Protein AF-A0A7S0HLQ2-F1 (afdb_monomer_lite)

Sequence (100 aa):
SDPSQMKVLNGIVWPAIKQLAIEEMRKLKEKGVEMCVMEAAVLLEASWDEFVDEVWTVIVPEETSKERLMKRNNISEEDAKRRISAQMSNAERIQRSDII

InterPro domains:
  IPR001977 Dephospho-CoA kinase [PF01121] (1-100)
  IPR001977 Dephospho-CoA kinase [PS51219] (1-100)
  IPR001977 Dephospho-CoA kinase [TIGR00152] (2-100)
  IPR027417 P-loop containing nucleoside triphosphate hydrolase [G3DSA:3.40.50.300] (1-100)
  IPR027417 P-loop containing nucleoside triphosphate hydrolase [SSF52540] (2-100)

pLDDT: mean 93.27, std 4.4, range [62.75, 97.94]

Foldseek 3Di:
DDPVVVVVVCVVVVVVVLVVVLVVVVVCVVVVNPDDDDDDQCCVVSVVLVPDPFFADDDDPLVVQLVCCCVVVVDDSVVSVVVQVVGDDPVVSVVSGPYD

Structure (mmCIF, N/CA/C/O backbone):
data_AF-A0A7S0HLQ2-F1
#
_entry.id   AF-A0A7S0HLQ2-F1
#
loop_
_atom_site.group_PDB
_atom_site.id
_atom_site.type_symbol
_atom_site.label_atom_id
_atom_site.label_alt_id
_atom_site.label_comp_id
_atom_site.label_asym_id
_atom_site.label_entity_id
_atom_site.label_seq_id
_atom_site.pdbx_PDB_ins_code
_atom_site.Cartn_x
_atom_site.Cartn_y
_atom_site.Cartn_z
_atom_site.occupancy
_atom_site.B_iso_or_equiv
_atom_site.auth_seq_id
_atom_site.auth_comp_id
_atom_site.auth_asym_id
_atom_site.auth_atom_id
_atom_site.pdbx_PDB_model_num
ATOM 1 N N . SER A 1 1 ? 12.125 10.036 -10.836 1.00 62.75 1 SER A N 1
ATOM 2 C CA . SER A 1 1 ? 11.883 10.665 -9.524 1.00 62.75 1 SER A CA 1
ATOM 3 C C . SER A 1 1 ? 13.120 10.513 -8.668 1.00 62.75 1 SER A C 1
ATOM 5 O O . SER A 1 1 ? 13.726 9.452 -8.735 1.00 62.75 1 SER A O 1
ATOM 7 N N . ASP A 1 2 ? 13.507 11.545 -7.919 1.00 81.69 2 ASP A N 1
ATOM 8 C CA . ASP A 1 2 ? 14.633 11.493 -6.977 1.00 81.69 2 ASP A CA 1
ATOM 9 C C . ASP A 1 2 ? 14.192 10.784 -5.678 1.00 81.69 2 ASP A C 1
ATOM 11 O O . ASP A 1 2 ? 13.290 11.289 -4.996 1.00 81.69 2 ASP A O 1
ATOM 15 N N . PRO A 1 3 ? 14.776 9.620 -5.329 1.00 82.62 3 PRO A N 1
ATOM 16 C CA . PRO A 1 3 ? 14.400 8.873 -4.128 1.00 82.62 3 PRO A CA 1
ATOM 17 C C . PRO A 1 3 ? 14.578 9.669 -2.828 1.00 82.62 3 PRO A C 1
ATOM 19 O O . PRO A 1 3 ? 13.801 9.493 -1.890 1.00 82.62 3 PRO A O 1
ATOM 22 N N . SER A 1 4 ? 15.572 10.562 -2.766 1.00 88.62 4 SER A N 1
ATOM 23 C CA . SER A 1 4 ? 15.871 11.341 -1.560 1.00 88.62 4 SER A CA 1
ATOM 24 C C . SER A 1 4 ? 14.780 12.377 -1.276 1.00 88.62 4 SER A C 1
ATOM 26 O O . SER A 1 4 ? 14.267 12.453 -0.159 1.00 88.62 4 SER A O 1
ATOM 28 N N . GLN A 1 5 ? 14.341 13.097 -2.310 1.00 92.62 5 GLN A N 1
ATOM 29 C CA . GLN A 1 5 ? 13.252 14.070 -2.214 1.00 92.62 5 GLN A CA 1
ATOM 30 C C . GLN A 1 5 ? 11.913 13.389 -1.925 1.00 92.62 5 GLN A C 1
ATOM 32 O O . GLN A 1 5 ? 11.130 13.887 -1.117 1.00 92.62 5 GLN A O 1
ATOM 37 N N . MET A 1 6 ? 11.668 12.218 -2.523 1.00 88.81 6 MET A N 1
ATOM 38 C CA . MET A 1 6 ? 10.458 11.443 -2.248 1.00 88.81 6 MET A CA 1
ATOM 39 C C . MET A 1 6 ? 10.392 10.993 -0.786 1.00 88.81 6 MET A C 1
ATOM 41 O O . MET A 1 6 ? 9.336 11.070 -0.167 1.00 88.81 6 MET A O 1
ATOM 45 N N . LYS A 1 7 ? 11.525 10.587 -0.198 1.00 89.75 7 LYS A N 1
ATOM 46 C CA . LYS A 1 7 ? 11.590 10.218 1.221 1.00 89.75 7 LYS A CA 1
ATOM 47 C C . LYS A 1 7 ? 11.247 11.395 2.137 1.00 89.75 7 LYS A C 1
ATOM 49 O O . LYS A 1 7 ? 10.504 11.210 3.097 1.00 89.75 7 LYS A O 1
ATOM 54 N N . VAL A 1 8 ? 11.754 12.593 1.835 1.00 94.75 8 VAL A N 1
ATOM 55 C CA . VAL A 1 8 ? 11.425 13.814 2.593 1.00 94.75 8 VAL A CA 1
ATOM 56 C C . VAL A 1 8 ? 9.937 14.132 2.479 1.00 94.75 8 VAL A C 1
ATOM 58 O O . VAL A 1 8 ? 9.279 14.334 3.496 1.00 94.75 8 VAL A O 1
ATOM 61 N N . LEU A 1 9 ? 9.394 14.119 1.258 1.00 94.12 9 LEU A N 1
ATOM 62 C CA . LEU A 1 9 ? 7.974 14.369 1.021 1.00 94.12 9 LEU A CA 1
ATOM 63 C C . LEU A 1 9 ? 7.096 13.371 1.786 1.00 94.12 9 LEU A C 1
ATOM 65 O O . LEU A 1 9 ? 6.201 13.779 2.522 1.00 94.12 9 LEU A O 1
ATOM 69 N N . ASN A 1 10 ? 7.387 12.075 1.671 1.00 93.56 10 ASN A N 1
ATOM 70 C CA . ASN A 1 10 ? 6.645 11.019 2.356 1.00 93.56 10 ASN A CA 1
ATOM 71 C C . ASN A 1 10 ? 6.721 11.166 3.882 1.00 93.56 10 ASN A C 1
ATOM 73 O O . ASN A 1 10 ? 5.706 11.014 4.555 1.00 93.56 10 ASN A O 1
ATOM 77 N N . GLY A 1 11 ? 7.884 11.544 4.425 1.00 94.38 11 GLY A N 1
ATOM 78 C CA . GLY A 1 11 ? 8.057 11.792 5.859 1.00 94.38 11 GLY A CA 1
ATOM 79 C C . GLY A 1 11 ? 7.198 12.938 6.406 1.00 94.38 11 GLY A C 1
ATOM 80 O O . GLY A 1 11 ? 6.864 12.931 7.587 1.00 94.38 11 GLY A O 1
ATOM 81 N N . ILE A 1 12 ? 6.805 13.894 5.561 1.00 95.50 12 ILE A N 1
ATOM 82 C CA . ILE A 1 12 ? 5.901 14.995 5.928 1.00 95.50 12 ILE A CA 1
ATOM 83 C C . ILE A 1 12 ? 4.439 14.589 5.707 1.00 95.50 12 ILE A C 1
ATOM 85 O O . ILE A 1 12 ? 3.579 14.835 6.551 1.00 95.50 12 ILE A O 1
ATOM 89 N N . VAL A 1 13 ? 4.149 13.971 4.562 1.00 95.56 13 VAL A N 1
ATOM 90 C CA . VAL A 1 13 ? 2.779 13.723 4.101 1.00 95.56 13 VAL A CA 1
ATOM 91 C C . VAL A 1 13 ? 2.140 12.530 4.812 1.00 95.56 13 VAL A C 1
ATOM 93 O O . VAL A 1 13 ? 0.979 12.611 5.210 1.00 95.56 13 VAL A O 1
ATOM 96 N N . TRP A 1 14 ? 2.869 11.429 5.008 1.00 95.12 14 TRP A N 1
ATOM 97 C CA . TRP A 1 14 ? 2.293 10.207 5.577 1.00 95.12 14 TRP A CA 1
ATOM 98 C C . TRP A 1 14 ? 1.771 10.382 7.008 1.00 95.12 14 TRP A C 1
ATOM 100 O O . TRP A 1 14 ? 0.654 9.931 7.260 1.00 95.12 14 TRP A O 1
ATOM 110 N N . PRO A 1 15 ? 2.471 11.064 7.939 1.00 94.12 15 PRO A N 1
ATOM 111 C CA . PRO A 1 15 ? 1.923 11.308 9.273 1.00 94.12 15 PRO A CA 1
ATOM 112 C C . PRO A 1 15 ? 0.607 12.093 9.250 1.00 94.12 15 PRO A C 1
ATOM 114 O O . PRO A 1 15 ? -0.312 11.768 10.000 1.00 94.12 15 PRO A O 1
ATOM 117 N N . ALA A 1 16 ? 0.491 13.090 8.367 1.00 95.94 16 ALA A N 1
ATOM 118 C CA . ALA A 1 16 ? -0.725 13.887 8.235 1.00 95.94 16 ALA A CA 1
ATOM 119 C C . ALA A 1 16 ? -1.891 13.060 7.666 1.00 95.94 16 ALA A C 1
ATOM 121 O O . ALA A 1 16 ? -2.989 13.089 8.218 1.00 95.94 16 ALA A O 1
ATOM 122 N N . ILE A 1 17 ? -1.653 12.273 6.608 1.00 95.44 17 ILE A N 1
ATOM 123 C CA . ILE A 1 17 ? -2.688 11.394 6.036 1.00 95.44 17 ILE A CA 1
ATOM 124 C C . ILE A 1 17 ? -3.124 10.335 7.052 1.00 95.44 17 ILE A C 1
ATOM 126 O O . ILE A 1 17 ? -4.320 10.103 7.207 1.00 95.44 17 ILE A O 1
ATOM 130 N N . LYS A 1 18 ? -2.182 9.749 7.800 1.00 93.44 18 LYS A N 1
ATOM 131 C CA . LYS A 1 18 ? -2.476 8.780 8.863 1.00 93.44 18 LYS A CA 1
ATOM 132 C C . LYS A 1 18 ? -3.432 9.355 9.909 1.00 93.44 18 LYS A C 1
ATOM 134 O O . LYS A 1 18 ? -4.409 8.705 10.266 1.00 93.44 18 LYS A O 1
ATOM 139 N N . GLN A 1 19 ? -3.184 10.579 10.378 1.00 95.06 19 GLN A N 1
ATOM 140 C CA . GLN A 1 19 ? -4.075 1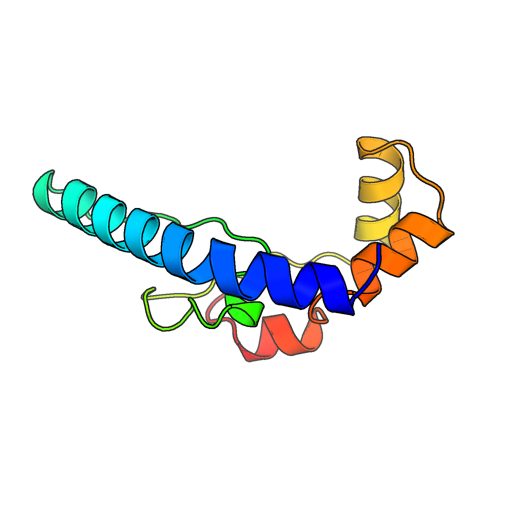1.242 11.337 1.00 95.06 19 GLN A CA 1
ATOM 141 C C . GLN A 1 19 ? -5.482 11.454 10.766 1.00 95.06 19 GLN A C 1
ATOM 143 O O . GLN A 1 19 ? -6.465 11.189 11.454 1.00 95.06 19 GLN A O 1
ATOM 148 N N . LEU A 1 20 ? -5.585 11.883 9.504 1.00 96.19 20 LEU A N 1
ATOM 149 C CA . LEU A 1 20 ? -6.876 12.061 8.834 1.00 96.19 20 LEU A CA 1
ATOM 150 C C . LEU A 1 20 ? -7.633 10.738 8.676 1.00 96.19 20 LEU A C 1
ATOM 152 O O . LEU A 1 20 ? -8.839 10.701 8.904 1.00 96.19 20 LEU A O 1
ATOM 156 N N . ALA A 1 21 ? -6.934 9.658 8.327 1.00 94.81 21 ALA A N 1
ATOM 157 C CA . ALA A 1 21 ? -7.529 8.337 8.170 1.00 94.81 21 ALA A CA 1
ATOM 158 C C . ALA A 1 21 ? -8.083 7.797 9.499 1.00 94.81 21 ALA A C 1
ATOM 160 O O . ALA A 1 21 ? -9.231 7.363 9.547 1.00 94.81 21 ALA A O 1
ATOM 161 N N . ILE A 1 22 ? -7.315 7.902 10.592 1.00 93.94 22 ILE A N 1
ATOM 162 C CA . ILE A 1 22 ? -7.757 7.483 11.935 1.00 93.94 22 ILE A CA 1
ATOM 163 C C . ILE A 1 22 ? -8.991 8.278 12.379 1.00 93.94 22 ILE A C 1
ATOM 165 O O . ILE A 1 22 ? -9.945 7.715 12.917 1.00 93.94 22 ILE A O 1
ATOM 169 N N . GLU A 1 23 ? -8.996 9.588 12.136 1.00 96.50 23 GLU A N 1
ATOM 170 C CA . GLU A 1 23 ? -10.132 10.442 12.477 1.00 96.50 23 GLU A CA 1
ATOM 171 C C . GLU A 1 23 ? -11.382 10.091 11.654 1.00 96.50 23 GLU A C 1
ATOM 173 O O . GLU A 1 23 ? -12.493 10.096 12.185 1.00 96.50 23 GLU A O 1
ATOM 178 N N . GLU A 1 24 ? -11.226 9.736 10.378 1.00 96.62 24 GLU A N 1
ATOM 179 C CA . GLU A 1 24 ? -12.350 9.294 9.551 1.00 96.62 24 GLU A CA 1
ATOM 180 C C . GLU A 1 24 ? -12.893 7.931 10.003 1.00 96.62 24 GLU A C 1
ATOM 182 O O . GLU A 1 24 ? -14.107 7.773 10.140 1.00 96.62 24 GLU A O 1
ATOM 187 N N . MET A 1 25 ? -12.018 6.979 10.345 1.00 94.94 25 MET A N 1
ATOM 188 C CA . MET A 1 25 ? -12.424 5.697 10.937 1.00 94.94 25 MET A CA 1
ATOM 189 C C . MET A 1 25 ? -13.212 5.903 12.237 1.00 94.94 25 MET A C 1
ATOM 191 O O . MET A 1 25 ? -14.253 5.274 12.442 1.00 94.94 25 MET A O 1
ATOM 195 N N . ARG A 1 26 ? -12.776 6.837 13.094 1.00 95.12 26 ARG A N 1
ATOM 196 C CA . ARG A 1 26 ? -13.493 7.199 14.326 1.00 95.12 26 ARG A CA 1
ATOM 197 C C . ARG A 1 26 ? -14.893 7.740 14.031 1.00 95.12 26 ARG A C 1
ATOM 199 O O . ARG A 1 26 ? -15.856 7.296 14.654 1.00 95.12 26 ARG A O 1
ATOM 206 N N . LYS A 1 27 ? -15.033 8.646 13.059 1.00 97.62 27 LYS A N 1
ATOM 207 C CA . LYS A 1 27 ? -16.341 9.191 12.650 1.00 97.62 27 LYS A CA 1
ATOM 208 C C . LYS A 1 27 ? -17.267 8.125 12.074 1.00 97.62 27 LYS A C 1
ATOM 210 O O . LYS A 1 27 ? -18.468 8.165 12.329 1.00 97.62 27 LYS A O 1
ATOM 215 N N . LEU A 1 28 ? -16.741 7.190 11.282 1.00 97.25 28 LEU A N 1
ATOM 216 C CA . LEU A 1 28 ? -17.522 6.069 10.751 1.00 97.25 28 LEU A CA 1
ATOM 217 C C . LEU A 1 28 ? -18.040 5.187 11.891 1.00 97.25 28 LEU A C 1
ATOM 219 O O . LEU A 1 28 ? -19.231 4.877 11.931 1.00 97.25 28 LEU A O 1
ATOM 223 N N . LYS A 1 29 ? -17.183 4.890 12.872 1.00 95.00 29 LYS A N 1
ATOM 224 C CA . LYS A 1 29 ? -17.565 4.142 14.073 1.00 95.00 29 LYS A CA 1
ATOM 225 C C . LYS A 1 29 ? -18.666 4.844 14.874 1.00 95.00 29 LYS A C 1
ATOM 227 O O . LYS A 1 29 ? -19.631 4.202 15.273 1.00 95.00 29 LYS A O 1
ATOM 232 N N . GLU A 1 30 ? -18.574 6.161 15.064 1.00 97.19 30 GLU A N 1
ATOM 233 C CA . GLU A 1 30 ? -19.611 6.959 15.745 1.00 97.19 30 GLU A CA 1
ATOM 234 C C . GLU A 1 30 ? -20.956 6.965 15.007 1.00 97.19 30 GLU A C 1
ATOM 236 O O . GLU A 1 30 ? -22.008 7.069 15.635 1.00 97.19 30 GLU A O 1
ATOM 241 N N . LYS A 1 31 ? -20.939 6.809 13.679 1.00 97.56 31 LYS A N 1
ATOM 242 C CA . LYS A 1 31 ? -22.145 6.656 12.851 1.00 97.56 31 LYS A CA 1
ATOM 243 C C . LYS A 1 31 ? -22.716 5.231 12.864 1.00 97.56 31 LYS A C 1
ATOM 245 O O . LYS A 1 31 ? -23.705 4.986 12.179 1.00 97.56 31 LYS A O 1
ATOM 250 N N . GLY A 1 32 ? -22.111 4.303 13.607 1.00 97.56 32 GLY A N 1
ATOM 251 C CA . GLY A 1 32 ? -22.530 2.901 13.658 1.00 97.56 32 GLY A CA 1
ATOM 252 C C . GLY A 1 32 ? -22.118 2.083 12.433 1.00 97.56 32 GLY A C 1
ATOM 253 O O . GLY A 1 32 ? -22.717 1.045 12.174 1.00 97.56 32 GLY A O 1
ATOM 254 N N . VAL A 1 33 ? -21.126 2.537 11.657 1.00 97.94 33 VAL A N 1
ATOM 255 C CA . VAL A 1 33 ? -20.558 1.732 10.568 1.00 97.94 33 VAL A CA 1
ATOM 256 C C . VAL A 1 33 ? -19.712 0.617 11.179 1.00 97.94 33 VAL A C 1
ATOM 258 O O . VAL A 1 33 ? -18.739 0.889 11.880 1.00 97.94 33 VAL A O 1
ATOM 261 N N . GLU A 1 34 ? -20.089 -0.631 10.908 1.00 95.81 34 GLU A N 1
ATOM 262 C CA . GLU A 1 34 ? -19.437 -1.814 11.486 1.00 95.81 34 GLU A CA 1
ATOM 263 C C . GLU A 1 34 ? -18.125 -2.184 10.783 1.00 95.81 34 GLU A C 1
ATOM 265 O O . GLU A 1 34 ? -17.239 -2.759 11.406 1.00 95.81 34 GLU A O 1
ATOM 270 N N . MET A 1 35 ? -17.981 -1.838 9.499 1.00 95.44 35 MET A N 1
ATOM 271 C CA . MET A 1 35 ? -16.818 -2.187 8.683 1.00 95.44 35 MET A CA 1
ATOM 272 C C . MET A 1 35 ? -16.461 -1.052 7.722 1.00 95.44 35 MET A C 1
ATOM 274 O O . MET A 1 35 ? -17.332 -0.467 7.076 1.00 95.44 35 MET A O 1
ATOM 278 N N . CYS A 1 36 ? -15.168 -0.765 7.589 1.00 95.06 36 CYS A N 1
ATOM 279 C CA . CYS A 1 36 ? -14.637 0.151 6.585 1.00 95.06 36 CYS A CA 1
ATOM 280 C C . CYS A 1 36 ? -13.387 -0.451 5.935 1.00 95.06 36 CYS A C 1
ATOM 282 O O . CYS A 1 36 ? -12.696 -1.256 6.553 1.00 95.06 36 CYS A O 1
ATOM 284 N N . VAL A 1 37 ? -13.109 -0.067 4.689 1.00 95.31 37 VAL A N 1
ATOM 285 C CA . VAL A 1 37 ? -11.931 -0.531 3.947 1.00 95.31 37 VAL A CA 1
ATOM 286 C C . VAL A 1 37 ? -11.023 0.662 3.682 1.00 95.31 37 VAL A C 1
ATOM 288 O O . VAL A 1 37 ? -11.445 1.637 3.057 1.00 95.31 37 VAL A O 1
ATOM 291 N N . MET A 1 38 ? -9.776 0.575 4.146 1.00 94.12 38 MET A N 1
ATOM 292 C CA . MET A 1 38 ? -8.730 1.544 3.832 1.00 94.12 38 MET A CA 1
ATOM 293 C C . MET A 1 38 ? -7.942 1.065 2.611 1.00 94.12 38 MET A C 1
ATOM 295 O O . MET A 1 38 ? -7.164 0.119 2.696 1.00 94.12 38 MET A O 1
ATOM 299 N N . GLU A 1 39 ? -8.119 1.735 1.474 1.00 93.44 39 GLU A N 1
ATOM 300 C CA . GLU A 1 39 ? -7.293 1.501 0.288 1.00 93.44 39 GLU A CA 1
ATOM 301 C C . GLU A 1 39 ? -6.069 2.419 0.331 1.00 93.44 39 GLU A C 1
ATOM 303 O O . GLU A 1 39 ? -6.192 3.643 0.376 1.00 93.44 39 GLU A O 1
ATOM 308 N N . ALA A 1 40 ? -4.875 1.825 0.369 1.00 91.19 40 ALA A N 1
ATOM 309 C CA . ALA A 1 40 ? -3.626 2.571 0.358 1.00 91.19 40 ALA A CA 1
ATOM 310 C C . ALA A 1 40 ? -2.502 1.758 -0.294 1.00 91.19 40 ALA A C 1
ATOM 312 O O . ALA A 1 40 ? -2.059 0.739 0.231 1.00 91.19 40 ALA A O 1
ATOM 313 N N . ALA A 1 41 ? -1.949 2.269 -1.397 1.00 87.00 41 ALA A N 1
ATOM 314 C CA . ALA A 1 4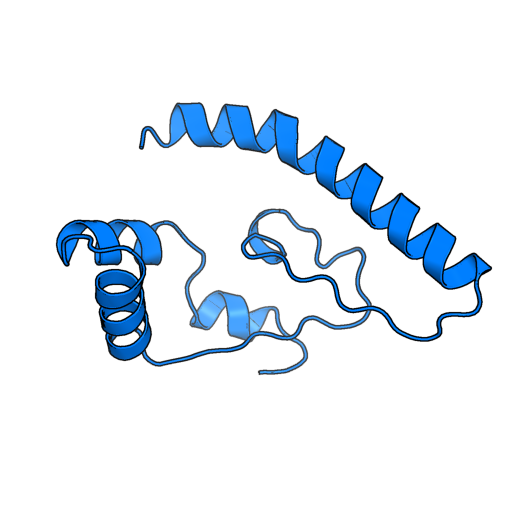1 ? -0.813 1.640 -2.083 1.00 87.00 41 ALA A CA 1
ATOM 315 C C . ALA A 1 41 ? 0.445 1.495 -1.200 1.00 87.00 41 ALA A C 1
ATOM 317 O O . ALA A 1 41 ? 1.281 0.630 -1.456 1.00 87.00 41 ALA A O 1
ATOM 318 N N . VAL A 1 42 ? 0.567 2.349 -0.178 1.00 88.62 42 VAL A N 1
ATOM 319 C CA . VAL A 1 42 ? 1.705 2.424 0.752 1.00 88.62 42 VAL A CA 1
ATOM 320 C C . VAL A 1 42 ? 1.384 1.861 2.138 1.00 88.62 42 VAL A C 1
ATOM 322 O O . VAL A 1 42 ? 2.149 2.111 3.061 1.00 88.62 42 VAL A O 1
ATOM 325 N N . LEU A 1 43 ? 0.258 1.154 2.314 1.00 94.12 43 LEU A N 1
ATOM 326 C CA . LEU A 1 43 ? -0.209 0.673 3.624 1.00 94.12 43 LEU A CA 1
ATOM 327 C C . LEU A 1 43 ? 0.918 -0.001 4.424 1.00 94.12 43 LEU A C 1
ATOM 329 O O . LEU A 1 43 ? 1.172 0.352 5.573 1.00 94.12 43 LEU A O 1
ATOM 333 N N . LEU A 1 44 ? 1.637 -0.919 3.777 1.00 93.75 44 LEU A N 1
ATOM 334 C CA . LEU A 1 44 ? 2.699 -1.710 4.390 1.00 93.75 44 LEU A CA 1
ATOM 335 C C . LEU A 1 44 ? 4.025 -0.948 4.472 1.00 93.75 44 LEU A C 1
ATOM 337 O O . LEU A 1 44 ? 4.745 -1.068 5.464 1.00 93.75 44 LEU A O 1
ATOM 341 N N . GLU A 1 45 ? 4.367 -0.160 3.453 1.00 91.19 45 GLU A N 1
ATOM 342 C CA . GLU A 1 45 ? 5.576 0.670 3.434 1.00 91.19 45 GLU A CA 1
ATOM 343 C C . GLU A 1 45 ? 5.539 1.816 4.457 1.00 91.19 45 GLU A C 1
ATOM 345 O O . GLU A 1 45 ? 6.589 2.259 4.923 1.00 91.19 45 GLU A O 1
ATOM 350 N N . ALA A 1 46 ? 4.343 2.292 4.805 1.00 91.75 46 ALA A N 1
ATOM 351 C CA . ALA A 1 46 ? 4.113 3.357 5.775 1.00 91.75 46 ALA A CA 1
ATOM 352 C C . ALA A 1 46 ? 3.809 2.839 7.193 1.00 91.75 46 ALA A C 1
ATOM 354 O O . ALA A 1 46 ? 3.557 3.653 8.086 1.00 91.75 46 ALA A O 1
ATOM 355 N N . SER A 1 47 ? 3.834 1.517 7.404 1.00 92.94 47 SER A N 1
ATOM 356 C CA . SER A 1 47 ? 3.481 0.865 8.674 1.00 92.94 47 SER A CA 1
ATOM 357 C C . SER A 1 47 ? 2.089 1.270 9.183 1.00 92.94 47 SER A C 1
ATOM 359 O O . SER A 1 47 ? 1.903 1.621 10.349 1.00 92.94 47 SER A O 1
ATOM 361 N N . TRP A 1 48 ? 1.109 1.344 8.281 1.00 94.44 48 TRP A N 1
ATOM 362 C CA . TRP A 1 48 ? -0.285 1.653 8.628 1.00 94.44 48 TRP A CA 1
ATOM 363 C C . TRP A 1 48 ? -1.110 0.400 8.923 1.00 94.44 48 TRP A C 1
ATOM 365 O O . TRP A 1 48 ? -2.220 0.513 9.435 1.00 94.44 48 TRP A O 1
ATOM 375 N N . ASP A 1 49 ? -0.545 -0.777 8.666 1.00 94.12 49 ASP A N 1
ATOM 376 C CA . ASP A 1 49 ? -1.075 -2.077 9.070 1.00 94.12 49 ASP A CA 1
ATOM 377 C C . ASP A 1 49 ? -1.324 -2.181 10.584 1.00 94.12 49 ASP A C 1
ATOM 379 O O . ASP A 1 49 ? -2.221 -2.894 11.009 1.00 94.12 49 ASP A O 1
ATOM 383 N N . GLU A 1 50 ? -0.631 -1.391 11.407 1.00 91.88 50 GLU A N 1
ATOM 384 C CA . GLU A 1 50 ? -0.859 -1.324 12.860 1.00 91.88 50 GLU A CA 1
ATOM 385 C C . GLU A 1 50 ? -2.244 -0.765 13.268 1.00 91.88 50 GLU A C 1
ATOM 387 O O . GLU A 1 50 ? -2.601 -0.826 14.444 1.00 91.88 50 GLU A O 1
ATOM 392 N N . PHE A 1 51 ? -3.007 -0.172 12.338 1.00 90.38 51 PHE A N 1
ATOM 393 C CA . PHE A 1 51 ? -4.290 0.500 12.617 1.00 90.38 51 PHE A CA 1
ATOM 394 C C . PHE A 1 51 ? -5.486 -0.155 11.920 1.00 90.38 51 PHE A C 1
ATOM 396 O O . PHE A 1 51 ? -6.572 0.426 11.920 1.00 90.38 51 PHE A O 1
ATOM 403 N N . VAL A 1 52 ? -5.294 -1.327 11.318 1.00 94.31 52 VAL A N 1
ATOM 404 C CA . VAL A 1 52 ? -6.356 -2.111 10.677 1.00 94.31 52 VAL A CA 1
ATOM 405 C C . VAL A 1 52 ? -6.441 -3.487 11.325 1.00 94.31 52 VAL A C 1
ATOM 407 O O . VAL A 1 52 ? -5.457 -3.983 11.865 1.00 94.31 52 VAL A O 1
ATOM 410 N N . ASP A 1 53 ? -7.625 -4.091 11.280 1.00 95.88 53 ASP A N 1
ATOM 411 C CA . ASP A 1 53 ? -7.844 -5.428 11.836 1.00 95.88 53 ASP A CA 1
ATOM 412 C C . ASP A 1 53 ? -7.334 -6.533 10.894 1.00 95.88 53 ASP A C 1
ATOM 414 O O . ASP A 1 53 ? -6.871 -7.568 11.362 1.00 95.88 53 ASP A O 1
ATOM 418 N N . GLU A 1 54 ? -7.404 -6.302 9.578 1.00 96.88 54 GLU A N 1
ATOM 419 C CA . GLU A 1 54 ? -6.958 -7.239 8.544 1.00 96.88 54 GLU A CA 1
ATOM 420 C C . GLU A 1 54 ? -6.289 -6.503 7.372 1.00 96.88 54 GLU A C 1
ATOM 422 O O . GLU A 1 54 ? -6.753 -5.454 6.913 1.00 96.88 54 GLU A O 1
ATOM 427 N N . VAL A 1 55 ? -5.222 -7.093 6.83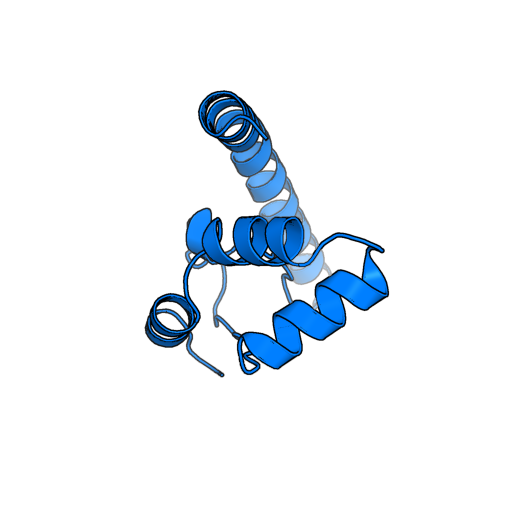6 1.00 97.44 55 VAL A N 1
ATOM 428 C CA . VAL A 1 55 ? -4.513 -6.659 5.631 1.00 97.44 55 VAL A CA 1
ATOM 429 C C . VAL A 1 55 ? -4.870 -7.573 4.463 1.00 97.44 55 VAL A C 1
ATOM 431 O O . VAL A 1 55 ? -4.548 -8.762 4.453 1.00 97.44 55 VAL A O 1
ATOM 434 N N . TRP A 1 56 ? -5.499 -6.995 3.441 1.00 97.38 56 TRP A N 1
ATOM 435 C CA . TRP A 1 56 ? -5.873 -7.693 2.212 1.00 97.38 56 TRP A CA 1
ATOM 436 C C . TRP A 1 56 ? -4.970 -7.237 1.063 1.00 97.38 56 TRP A C 1
ATOM 438 O O . TRP A 1 56 ? -4.972 -6.057 0.699 1.00 97.38 56 TRP A O 1
ATOM 448 N N . THR A 1 57 ? -4.221 -8.159 0.456 1.00 95.31 57 THR A N 1
ATOM 449 C CA . THR A 1 57 ? -3.360 -7.856 -0.697 1.00 95.31 57 THR A CA 1
ATOM 450 C C . THR A 1 57 ? -3.898 -8.492 -1.964 1.00 95.31 57 THR A C 1
ATOM 452 O O . THR A 1 57 ? -3.916 -9.704 -2.098 1.00 95.31 57 THR A O 1
ATOM 455 N N . VAL A 1 58 ? -4.191 -7.675 -2.973 1.00 93.31 58 VAL A N 1
ATOM 456 C CA . VAL A 1 58 ? -4.528 -8.178 -4.310 1.00 93.31 58 VAL A CA 1
ATOM 457 C C . VAL A 1 58 ? -3.261 -8.315 -5.152 1.00 93.31 58 VAL A C 1
ATOM 459 O O . VAL A 1 58 ? -2.606 -7.317 -5.459 1.00 93.31 58 VAL A O 1
ATOM 462 N N . ILE A 1 59 ? -2.940 -9.539 -5.578 1.00 92.56 59 ILE A N 1
ATOM 463 C CA . ILE A 1 59 ? -1.776 -9.816 -6.433 1.00 92.56 59 ILE A CA 1
ATOM 464 C C . ILE A 1 59 ? -2.162 -1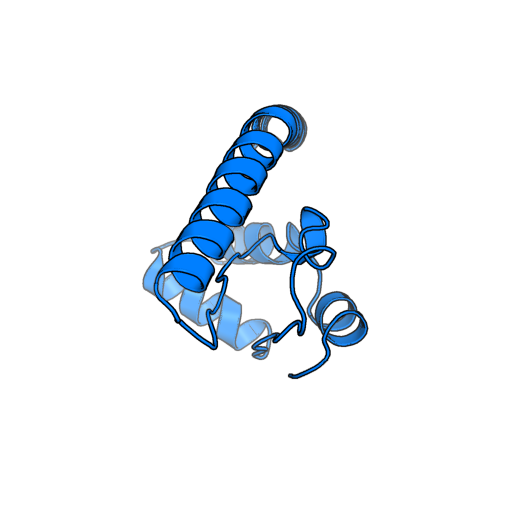0.164 -7.872 1.00 92.56 59 ILE A C 1
ATOM 466 O O . ILE A 1 59 ? -3.197 -10.760 -8.161 1.00 92.56 59 ILE A O 1
ATOM 470 N N . VAL A 1 60 ? -1.264 -9.827 -8.795 1.00 93.12 60 VAL A N 1
ATOM 471 C CA . VAL A 1 60 ? -1.258 -10.312 -10.179 1.00 93.12 60 VAL A CA 1
ATOM 472 C C . VAL A 1 60 ? 0.184 -10.632 -10.584 1.00 93.12 60 VAL A C 1
ATOM 474 O O . VAL A 1 60 ? 1.113 -10.099 -9.966 1.00 93.12 60 VAL A O 1
ATOM 477 N N . PRO A 1 61 ? 0.407 -11.453 -11.627 1.00 92.25 61 PRO A N 1
ATOM 478 C CA . PRO A 1 61 ? 1.735 -11.608 -12.207 1.00 92.25 61 PRO A CA 1
ATOM 479 C C . PRO A 1 61 ? 2.338 -10.252 -12.592 1.00 92.25 61 PRO A C 1
ATOM 481 O O . PRO A 1 61 ? 1.629 -9.364 -13.077 1.00 92.25 61 PRO A O 1
ATOM 484 N N . GLU A 1 62 ? 3.649 -10.095 -12.406 1.00 89.69 62 GLU A N 1
ATOM 485 C CA . GLU A 1 62 ? 4.351 -8.831 -12.670 1.00 89.69 62 GLU A CA 1
ATOM 486 C C . GLU A 1 62 ? 4.145 -8.348 -14.111 1.00 89.69 62 GLU A C 1
ATOM 488 O O . GLU A 1 62 ? 3.836 -7.179 -14.335 1.00 89.69 62 GLU A O 1
ATOM 493 N N . GLU A 1 63 ? 4.199 -9.265 -15.080 1.00 92.19 63 GLU A N 1
ATOM 494 C CA . GLU A 1 63 ? 3.942 -8.972 -16.493 1.00 92.19 63 GLU A CA 1
ATOM 495 C C . GLU A 1 63 ? 2.535 -8.397 -16.717 1.00 92.19 63 GLU A C 1
ATOM 497 O O . GLU A 1 63 ? 2.379 -7.378 -17.388 1.00 92.19 63 GLU A O 1
ATOM 502 N N . THR A 1 64 ? 1.514 -8.958 -16.062 1.00 95.12 64 THR A N 1
ATOM 503 C CA . THR A 1 64 ? 0.145 -8.425 -16.119 1.00 95.12 64 THR A CA 1
ATOM 504 C C . THR A 1 64 ? 0.050 -7.032 -15.492 1.00 95.12 64 THR A C 1
ATOM 506 O O . THR A 1 64 ? -0.646 -6.162 -16.021 1.00 95.12 64 THR A O 1
ATOM 509 N N . SER A 1 65 ? 0.740 -6.795 -14.371 1.00 92.75 65 SER A N 1
ATOM 510 C CA . SER A 1 65 ? 0.798 -5.469 -13.739 1.00 92.75 65 SER A CA 1
ATOM 511 C C . SER A 1 65 ? 1.454 -4.441 -14.665 1.00 92.75 65 SER A C 1
ATOM 513 O O . SER A 1 65 ? 0.903 -3.360 -14.892 1.00 92.75 65 SER A O 1
ATOM 515 N N . LYS A 1 66 ? 2.586 -4.810 -15.274 1.00 94.69 66 LYS A N 1
ATOM 516 C CA . LYS A 1 66 ? 3.354 -3.991 -16.217 1.00 94.69 66 LYS A CA 1
ATOM 517 C C . LYS A 1 66 ? 2.521 -3.600 -17.435 1.00 94.69 66 LYS A C 1
ATOM 519 O O . LYS A 1 66 ? 2.395 -2.410 -17.719 1.00 94.69 66 LYS A O 1
ATOM 524 N N . GLU A 1 67 ? 1.889 -4.566 -18.101 1.00 96.12 67 GLU A N 1
ATOM 525 C CA . GLU A 1 67 ? 1.016 -4.322 -19.258 1.00 96.12 67 GLU A CA 1
ATOM 526 C C . GLU A 1 67 ? -0.130 -3.360 -18.919 1.00 96.12 67 GLU A C 1
ATOM 528 O O . GLU A 1 67 ? -0.388 -2.393 -19.644 1.00 96.12 67 GLU A O 1
ATOM 533 N N . ARG A 1 68 ? -0.805 -3.588 -17.783 1.00 95.75 68 ARG A N 1
ATOM 534 C CA . ARG A 1 68 ? -1.900 -2.726 -17.316 1.00 95.75 68 ARG A CA 1
ATOM 535 C C . ARG A 1 68 ? -1.412 -1.315 -17.015 1.00 95.75 68 ARG A C 1
ATOM 537 O O . ARG A 1 68 ? -2.081 -0.353 -17.391 1.00 95.75 68 ARG A O 1
ATOM 544 N N . LEU A 1 69 ? -0.261 -1.180 -16.359 1.00 94.56 69 LEU A N 1
ATOM 545 C CA . LEU A 1 69 ? 0.317 0.111 -16.005 1.00 94.56 69 LEU A CA 1
ATOM 546 C C . LEU A 1 69 ? 0.716 0.909 -17.251 1.00 94.56 69 LEU A C 1
ATOM 548 O O . LEU A 1 69 ? 0.375 2.0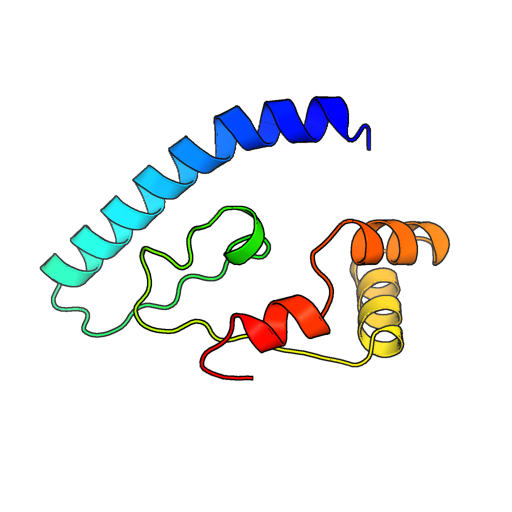89 -17.344 1.00 94.56 69 LEU A O 1
ATOM 552 N N . MET A 1 70 ? 1.373 0.264 -18.219 1.00 97.06 70 MET A N 1
ATOM 553 C CA . MET A 1 70 ? 1.725 0.876 -19.503 1.00 97.06 70 MET A CA 1
ATOM 554 C C . MET A 1 70 ? 0.475 1.357 -20.240 1.00 97.06 70 MET A C 1
ATOM 556 O O . MET A 1 70 ? 0.408 2.518 -20.636 1.00 97.06 70 MET A O 1
ATOM 560 N N . LYS A 1 71 ? -0.548 0.499 -20.356 1.00 96.69 71 LYS A N 1
ATOM 561 C CA . LYS A 1 71 ? -1.793 0.821 -21.065 1.00 96.69 71 LYS A CA 1
ATOM 562 C C . LYS A 1 71 ? -2.588 1.938 -20.390 1.00 96.69 71 LYS A C 1
ATOM 564 O O . LYS A 1 71 ? -3.098 2.819 -21.073 1.00 96.69 71 LYS A O 1
ATOM 569 N N . ARG A 1 72 ? -2.712 1.907 -19.059 1.00 96.56 72 ARG A N 1
ATOM 570 C CA . ARG A 1 72 ? -3.492 2.893 -18.294 1.00 96.56 72 ARG A CA 1
ATOM 571 C C . ARG A 1 72 ? -2.819 4.262 -18.268 1.00 96.56 72 ARG A C 1
ATOM 573 O O . ARG A 1 72 ? -3.505 5.272 -18.369 1.00 96.56 72 ARG A O 1
ATOM 580 N N . ASN A 1 73 ? -1.497 4.296 -18.103 1.00 94.50 73 ASN A N 1
ATOM 581 C CA . ASN A 1 73 ? -0.765 5.539 -17.857 1.00 94.50 73 ASN A CA 1
ATOM 582 C C . ASN A 1 73 ? -0.026 6.068 -19.096 1.00 94.50 73 ASN A C 1
ATOM 584 O O . ASN A 1 73 ? 0.569 7.139 -19.009 1.00 94.50 73 ASN A O 1
ATOM 588 N N . ASN A 1 74 ? -0.052 5.338 -20.217 1.00 95.81 74 ASN A N 1
ATOM 589 C CA . ASN A 1 74 ? 0.669 5.656 -21.451 1.00 95.81 74 ASN A CA 1
ATOM 590 C C . ASN A 1 74 ? 2.171 5.914 -21.211 1.00 95.81 74 ASN A C 1
ATOM 592 O O . ASN A 1 74 ? 2.710 6.952 -21.594 1.00 95.81 74 ASN A O 1
ATOM 596 N N . ILE A 1 75 ? 2.830 4.980 -20.518 1.00 95.69 75 ILE A N 1
ATOM 597 C CA . ILE A 1 75 ? 4.256 5.066 -20.159 1.00 95.69 75 ILE A CA 1
ATOM 598 C C . ILE A 1 75 ? 5.081 3.964 -20.826 1.00 95.69 75 ILE A C 1
ATOM 600 O O . ILE A 1 75 ? 4.543 2.932 -21.232 1.00 95.69 75 ILE A O 1
ATOM 604 N N . SER A 1 76 ? 6.397 4.180 -20.904 1.00 95.62 76 SER A N 1
ATOM 605 C CA . SER A 1 76 ? 7.341 3.190 -21.426 1.00 95.62 76 SER A CA 1
ATOM 606 C C . SER A 1 76 ? 7.434 1.950 -20.528 1.00 95.62 76 SER A C 1
ATOM 608 O O . SER A 1 76 ? 7.117 1.992 -19.335 1.00 95.62 76 SER A O 1
ATOM 610 N N . GLU A 1 77 ? 7.914 0.839 -21.090 1.00 94.62 77 GLU A N 1
ATOM 611 C CA . GLU A 1 77 ? 8.180 -0.376 -20.313 1.00 94.62 77 GLU A CA 1
ATOM 612 C C . GLU A 1 77 ? 9.228 -0.131 -19.216 1.00 94.62 77 GLU A C 1
ATOM 614 O O . GLU A 1 77 ? 9.078 -0.609 -18.091 1.00 94.62 77 GLU A O 1
ATOM 619 N N . GLU A 1 78 ? 10.263 0.658 -19.513 1.00 94.12 78 GLU A N 1
ATOM 620 C CA . GLU A 1 78 ? 11.302 1.024 -18.547 1.00 94.12 78 GLU A CA 1
ATOM 621 C C . GLU A 1 78 ? 10.731 1.836 -17.378 1.00 94.12 78 GLU A C 1
ATOM 623 O O . GLU A 1 78 ? 11.075 1.596 -16.220 1.00 94.12 78 GLU A O 1
ATOM 628 N N . ASP A 1 79 ? 9.815 2.770 -17.649 1.00 92.50 79 ASP A N 1
ATOM 629 C CA . ASP A 1 79 ? 9.114 3.516 -16.603 1.00 92.50 79 ASP A CA 1
ATOM 630 C C . ASP A 1 79 ? 8.207 2.624 -15.765 1.00 92.50 79 ASP A C 1
ATOM 632 O O . ASP A 1 79 ? 8.150 2.786 -14.544 1.00 92.50 79 ASP A O 1
ATOM 636 N N . ALA A 1 80 ? 7.503 1.685 -16.400 1.00 93.81 80 ALA A N 1
ATOM 637 C CA . ALA A 1 80 ? 6.653 0.733 -15.701 1.00 93.81 80 ALA A CA 1
ATOM 638 C C . ALA A 1 80 ? 7.479 -0.152 -14.758 1.00 93.81 80 ALA A C 1
ATOM 640 O O . ALA A 1 80 ? 7.166 -0.225 -13.569 1.00 93.81 80 ALA A O 1
ATOM 641 N N . LYS A 1 81 ? 8.584 -0.726 -15.251 1.00 91.62 81 LYS A N 1
ATOM 642 C CA . LYS A 1 81 ? 9.527 -1.528 -14.455 1.00 91.62 81 LYS A CA 1
ATOM 643 C C . LYS A 1 81 ? 10.086 -0.738 -13.277 1.00 91.62 81 LYS A C 1
ATOM 645 O O . LYS A 1 81 ? 10.007 -1.210 -12.149 1.00 91.62 81 LYS A O 1
ATOM 650 N N . ARG A 1 82 ? 10.558 0.495 -13.509 1.00 90.38 82 ARG A N 1
ATOM 651 C CA . ARG A 1 82 ? 11.074 1.372 -12.441 1.00 90.38 82 ARG A CA 1
ATOM 652 C C . ARG A 1 82 ? 10.048 1.654 -11.347 1.00 90.38 82 ARG A C 1
ATOM 654 O O . ARG A 1 82 ? 10.421 1.781 -10.186 1.00 90.38 82 ARG A O 1
ATOM 661 N N . ARG A 1 83 ? 8.770 1.807 -11.705 1.00 89.31 83 ARG A N 1
ATOM 662 C CA . ARG A 1 83 ? 7.695 2.061 -10.733 1.00 89.31 83 ARG A CA 1
ATOM 663 C C . ARG A 1 83 ? 7.357 0.816 -9.925 1.00 89.31 83 ARG A C 1
ATOM 665 O O . ARG A 1 83 ? 7.227 0.930 -8.714 1.00 89.31 83 ARG A O 1
ATOM 672 N N . ILE A 1 84 ? 7.249 -0.337 -10.584 1.00 90.06 84 ILE A N 1
ATOM 673 C CA . ILE A 1 84 ? 6.984 -1.620 -9.921 1.00 90.06 84 ILE A CA 1
ATOM 674 C C . ILE A 1 84 ? 8.126 -1.951 -8.953 1.00 90.06 84 ILE A C 1
ATOM 676 O O . ILE A 1 84 ? 7.875 -2.244 -7.791 1.00 90.06 84 ILE A O 1
ATOM 680 N N . SER A 1 85 ? 9.382 -1.797 -9.384 1.00 88.12 85 SER A N 1
ATOM 681 C CA . SER A 1 85 ? 10.556 -2.090 -8.553 1.00 88.12 85 SER A CA 1
ATOM 682 C C . SER A 1 85 ? 10.786 -1.101 -7.406 1.00 88.12 85 SER A C 1
ATOM 684 O O . SER A 1 85 ? 11.611 -1.360 -6.537 1.00 88.12 85 SER A O 1
ATOM 686 N N . ALA A 1 86 ? 10.140 0.070 -7.428 1.00 86.38 86 ALA A N 1
ATOM 687 C CA . ALA A 1 86 ? 10.243 1.059 -6.354 1.00 86.38 86 ALA A CA 1
ATOM 688 C C . ALA A 1 86 ? 9.304 0.758 -5.174 1.00 86.38 86 ALA A C 1
ATOM 690 O O . ALA A 1 86 ? 9.379 1.440 -4.152 1.00 86.38 86 ALA A O 1
ATOM 691 N N . GLN A 1 87 ? 8.404 -0.213 -5.331 1.00 84.56 87 GLN A N 1
ATOM 692 C CA . GLN A 1 87 ? 7.450 -0.640 -4.313 1.00 84.56 87 GLN A CA 1
ATOM 693 C C . GLN A 1 87 ? 7.884 -1.964 -3.681 1.00 84.56 87 GLN A C 1
ATOM 695 O O . GLN A 1 87 ? 8.747 -2.667 -4.206 1.00 84.56 87 GLN A O 1
ATOM 700 N N . MET A 1 88 ? 7.261 -2.305 -2.552 1.00 89.25 88 MET A N 1
ATOM 701 C CA . MET A 1 88 ? 7.417 -3.613 -1.920 1.00 89.25 88 MET A CA 1
ATOM 702 C C . MET A 1 88 ? 7.035 -4.746 -2.882 1.00 89.25 88 MET A C 1
ATOM 704 O O . MET A 1 88 ? 6.014 -4.655 -3.575 1.00 89.25 88 MET A O 1
ATOM 708 N N . SER A 1 89 ? 7.831 -5.818 -2.903 1.00 90.94 89 SER A N 1
ATOM 709 C CA . SER A 1 89 ? 7.589 -6.973 -3.770 1.00 90.94 89 SER A CA 1
ATOM 710 C C . SER A 1 89 ? 6.317 -7.729 -3.375 1.00 90.94 89 SER A C 1
ATOM 712 O O . SER A 1 89 ? 5.893 -7.710 -2.219 1.00 90.94 89 SER A O 1
ATOM 714 N N . ASN A 1 90 ? 5.719 -8.465 -4.319 1.00 91.44 90 ASN A N 1
ATOM 715 C CA . ASN A 1 90 ? 4.541 -9.289 -4.021 1.00 91.44 90 ASN A CA 1
ATOM 716 C C . ASN A 1 90 ? 4.814 -10.304 -2.901 1.00 91.44 90 ASN A C 1
ATOM 718 O O . ASN A 1 90 ? 3.942 -10.533 -2.074 1.00 91.44 90 ASN A O 1
ATOM 722 N N . ALA A 1 91 ? 6.016 -10.887 -2.852 1.00 92.50 91 ALA A N 1
ATOM 723 C CA . ALA A 1 91 ? 6.387 -11.849 -1.815 1.00 92.50 91 ALA A CA 1
ATOM 724 C C . ALA A 1 91 ? 6.372 -11.221 -0.411 1.00 92.50 91 ALA A C 1
ATOM 726 O O . ALA A 1 91 ? 5.826 -11.806 0.521 1.00 92.50 91 ALA A O 1
ATOM 727 N N . GLU A 1 92 ? 6.913 -10.010 -0.271 1.00 92.69 92 GLU A N 1
ATOM 728 C CA . GLU A 1 92 ? 6.890 -9.265 0.993 1.00 92.69 92 GLU A CA 1
ATOM 729 C C . GLU A 1 92 ? 5.467 -8.846 1.386 1.00 92.69 92 GLU A C 1
ATOM 731 O O . GLU A 1 92 ? 5.103 -8.949 2.556 1.00 92.69 92 GLU A O 1
ATOM 736 N N . ARG A 1 93 ? 4.638 -8.423 0.418 1.00 93.50 93 ARG A N 1
ATOM 737 C CA . ARG A 1 93 ? 3.224 -8.098 0.677 1.00 93.50 93 ARG A CA 1
ATOM 738 C C . ARG A 1 93 ? 2.459 -9.317 1.185 1.00 93.50 93 ARG A C 1
ATOM 740 O O . ARG A 1 93 ? 1.784 -9.225 2.203 1.00 93.50 93 ARG A O 1
ATOM 747 N N . ILE A 1 94 ? 2.623 -10.462 0.522 1.00 93.94 94 ILE A N 1
ATOM 748 C CA . ILE A 1 94 ? 2.017 -11.748 0.900 1.00 93.94 94 ILE A CA 1
ATOM 749 C C . ILE A 1 94 ? 2.380 -12.130 2.336 1.00 93.94 94 ILE A C 1
ATOM 751 O O . ILE A 1 94 ? 1.506 -12.511 3.104 1.00 93.94 94 ILE A O 1
ATOM 755 N N . GLN A 1 95 ? 3.649 -11.985 2.723 1.00 95.25 95 GLN A N 1
ATOM 756 C CA . GLN A 1 95 ? 4.103 -12.325 4.074 1.00 95.25 95 GLN A CA 1
ATOM 757 C C . GLN A 1 95 ? 3.448 -11.467 5.170 1.00 95.25 95 GLN A C 1
ATOM 759 O O . GLN A 1 95 ? 3.373 -11.896 6.319 1.00 95.25 95 GLN A O 1
ATOM 764 N N . AR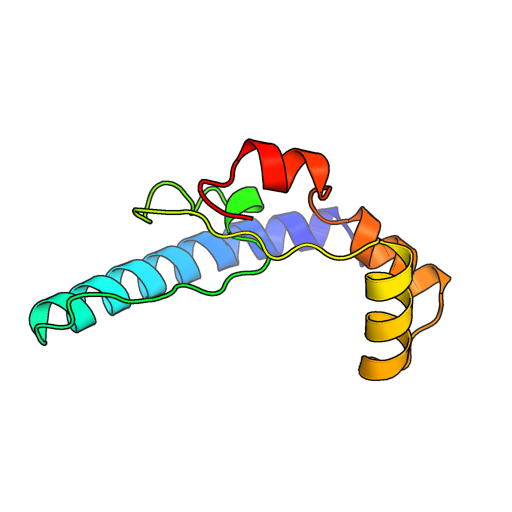G A 1 96 ? 2.999 -10.258 4.822 1.00 94.88 96 ARG A N 1
ATOM 765 C CA . ARG A 1 96 ? 2.390 -9.284 5.738 1.00 94.88 96 ARG A CA 1
ATOM 766 C C . ARG A 1 96 ? 0.876 -9.149 5.553 1.00 94.88 96 ARG A C 1
ATOM 768 O O . ARG A 1 96 ? 0.314 -8.155 5.998 1.00 94.88 96 ARG A O 1
ATOM 775 N N . SER A 1 97 ? 0.238 -10.088 4.855 1.00 96.44 97 SER A N 1
ATOM 776 C CA . SER A 1 97 ? -1.203 -10.058 4.590 1.00 96.44 97 SER A CA 1
ATOM 777 C C . SER A 1 97 ? -1.924 -11.167 5.334 1.00 96.44 97 SER A C 1
ATOM 779 O O . SER A 1 97 ? -1.432 -12.293 5.398 1.00 96.44 97 SER A O 1
ATOM 781 N N . ASP A 1 98 ? -3.121 -10.859 5.817 1.00 97.44 98 ASP A N 1
ATOM 782 C CA . ASP A 1 98 ? -4.048 -11.844 6.366 1.00 97.44 98 ASP A CA 1
ATOM 783 C C . ASP A 1 98 ? -4.790 -12.571 5.234 1.00 97.44 98 ASP A C 1
ATOM 785 O O . ASP A 1 98 ? -5.053 -13.771 5.325 1.00 97.44 98 ASP A O 1
ATOM 789 N N . ILE A 1 99 ? -5.090 -11.856 4.138 1.00 96.88 99 ILE A N 1
ATOM 790 C CA . ILE A 1 99 ? -5.822 -12.365 2.967 1.00 96.88 99 ILE A CA 1
ATOM 791 C C . ILE A 1 99 ? -5.127 -11.942 1.658 1.00 96.88 99 ILE A C 1
ATOM 793 O O . ILE A 1 99 ? -4.602 -10.829 1.549 1.00 96.88 99 ILE A O 1
ATOM 797 N N . ILE A 1 100 ? -5.135 -12.838 0.659 1.00 92.56 100 ILE A N 1
ATOM 798 C CA . ILE A 1 100 ? -4.544 -12.661 -0.685 1.00 92.56 100 ILE A CA 1
ATOM 799 C C . ILE A 1 100 ? -5.577 -12.973 -1.769 1.00 92.56 100 ILE A C 1
ATOM 801 O O . ILE A 1 100 ? -6.228 -14.036 -1.648 1.00 92.56 100 ILE A O 1
#

Organism: NCBI:txid3032

Radius of gyration: 15.86 Å; chains: 1; bounding box: 38×28×37 Å

Secondary structure (DSSP, 8-state):
--HHHHHHHHHHHHHHHHHHHHHHHHHHHHTT--------TTTTTTT-GGG-S--B-----HHHHHHHHHHHHT--HHHHHHHHTTS--HHHHHHT-SB-